Protein AF-A0A2E8D0F9-F1 (afdb_monomer_lite)

Radius of gyration: 16.08 Å; chains: 1; bounding box: 37×41×46 Å

pLDDT: mean 83.74, std 15.53, range [36.31, 97.69]

Sequence (153 aa):
MSLQTRCGPAWDEQRKVFKLWMITSTNVFGLAGTSYAESKDGVHWIKAVLRQRTINGSRENNFIAVVDGDEWPV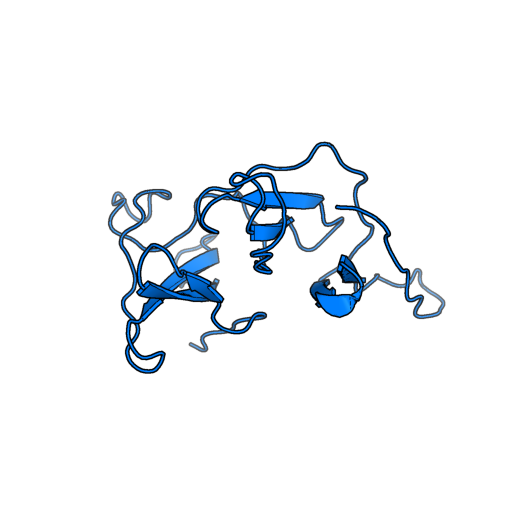YDPDDPDRDRRFKGFYGVINCRPLVSPDGINWKLLNAKVLPSSDESNLSYDRKHKTFIATLKRSAPSAARMESGRARTL

Structure (mmCIF, N/CA/C/O backbone):
data_AF-A0A2E8D0F9-F1
#
_entry.id   AF-A0A2E8D0F9-F1
#
loop_
_atom_site.group_PDB
_atom_site.id
_atom_site.type_symbol
_atom_site.label_atom_id
_atom_site.label_alt_id
_atom_site.label_comp_id
_atom_site.label_asym_id
_atom_site.label_entity_id
_atom_site.label_seq_id
_atom_site.pdbx_PDB_ins_code
_atom_site.Cartn_x
_atom_site.Cartn_y
_atom_site.Cartn_z
_atom_site.occupancy
_atom_site.B_iso_or_equiv
_atom_site.auth_seq_id
_atom_site.auth_comp_id
_atom_site.auth_asym_id
_atom_site.auth_atom_id
_atom_site.pdbx_PDB_model_num
ATOM 1 N N . MET A 1 1 ? -12.365 18.732 -2.185 1.00 56.97 1 MET A N 1
ATOM 2 C CA . MET A 1 1 ? -11.238 17.800 -1.979 1.00 56.97 1 MET A CA 1
ATOM 3 C C . MET A 1 1 ? -11.670 16.447 -2.510 1.00 56.97 1 MET A C 1
ATOM 5 O O . MET A 1 1 ? -12.724 15.975 -2.105 1.00 56.97 1 MET A O 1
ATOM 9 N N . SER A 1 2 ? -10.936 15.881 -3.462 1.00 62.06 2 SER A N 1
ATOM 10 C CA . SER A 1 2 ? -11.185 14.538 -3.995 1.00 62.06 2 SER A CA 1
ATOM 11 C C . SER A 1 2 ? -10.322 13.520 -3.252 1.00 62.06 2 SER A C 1
ATOM 13 O O . SER A 1 2 ? -9.181 13.819 -2.906 1.00 62.06 2 SER A O 1
ATOM 15 N N . LEU A 1 3 ? -10.864 12.329 -3.007 1.00 72.62 3 LEU A N 1
ATOM 16 C CA . LEU A 1 3 ? -10.092 11.166 -2.573 1.00 72.62 3 LEU A CA 1
ATOM 17 C C . LEU A 1 3 ? -9.658 10.406 -3.824 1.00 72.62 3 LEU A C 1
ATOM 19 O O . LEU A 1 3 ? -10.497 10.099 -4.670 1.00 72.62 3 LEU A O 1
ATOM 23 N N . GLN A 1 4 ? -8.367 10.118 -3.945 1.00 83.88 4 GLN A N 1
ATOM 24 C CA . GLN A 1 4 ? -7.828 9.328 -5.048 1.00 83.88 4 GLN A CA 1
ATOM 25 C C . GLN A 1 4 ? -7.271 8.015 -4.497 1.00 83.88 4 GLN A C 1
ATOM 27 O O . GLN A 1 4 ? -6.651 7.981 -3.438 1.00 83.88 4 GLN A O 1
ATOM 32 N N . THR A 1 5 ? -7.491 6.923 -5.220 1.00 85.56 5 THR A N 1
ATOM 33 C CA . THR A 1 5 ? -6.876 5.619 -4.957 1.00 85.56 5 THR A CA 1
ATOM 34 C C . THR A 1 5 ? -6.338 5.054 -6.269 1.00 85.56 5 THR A C 1
ATOM 36 O O . THR A 1 5 ? -6.874 5.372 -7.332 1.00 85.56 5 THR A O 1
ATOM 39 N N . ARG A 1 6 ? -5.271 4.246 -6.217 1.00 79.75 6 ARG A N 1
ATOM 40 C CA . ARG A 1 6 ? -4.718 3.551 -7.399 1.00 79.75 6 ARG A CA 1
ATOM 41 C C . ARG A 1 6 ? -4.813 2.026 -7.314 1.00 79.75 6 ARG A C 1
ATOM 43 O O . ARG A 1 6 ? -4.285 1.333 -8.181 1.00 79.75 6 ARG A O 1
ATOM 50 N N . CYS A 1 7 ? -5.481 1.504 -6.289 1.00 81.75 7 CYS A N 1
ATOM 51 C CA . CYS A 1 7 ? -5.723 0.076 -6.112 1.00 81.75 7 CYS A CA 1
ATOM 52 C C . CYS A 1 7 ? -7.182 -0.167 -5.707 1.00 81.75 7 CYS A C 1
ATOM 54 O O . CYS A 1 7 ? -7.832 0.697 -5.121 1.00 81.75 7 CYS A O 1
ATOM 56 N N . GLY A 1 8 ? -7.710 -1.343 -6.046 1.00 87.94 8 GLY A N 1
ATOM 57 C CA . GLY A 1 8 ? -8.977 -1.795 -5.476 1.00 87.94 8 GLY A CA 1
ATOM 58 C C . GLY A 1 8 ? -8.796 -2.194 -4.006 1.00 87.94 8 GLY A C 1
ATOM 59 O O . GLY A 1 8 ? -7.670 -2.483 -3.590 1.00 87.94 8 GLY A O 1
ATOM 60 N N . PRO A 1 9 ? -9.882 -2.259 -3.218 1.00 91.75 9 PRO A N 1
ATOM 61 C CA . PRO A 1 9 ? -9.816 -2.822 -1.883 1.00 91.75 9 PRO A CA 1
ATOM 62 C C . PRO A 1 9 ? -9.212 -4.226 -1.851 1.00 91.75 9 PRO A C 1
ATOM 64 O O . PRO A 1 9 ? -9.568 -5.078 -2.666 1.00 91.75 9 PRO A O 1
ATOM 67 N N . ALA A 1 10 ? -8.361 -4.491 -0.863 1.00 91.50 10 ALA A N 1
ATOM 68 C CA . ALA A 1 10 ? -7.860 -5.833 -0.593 1.00 91.50 10 ALA A CA 1
ATOM 69 C C .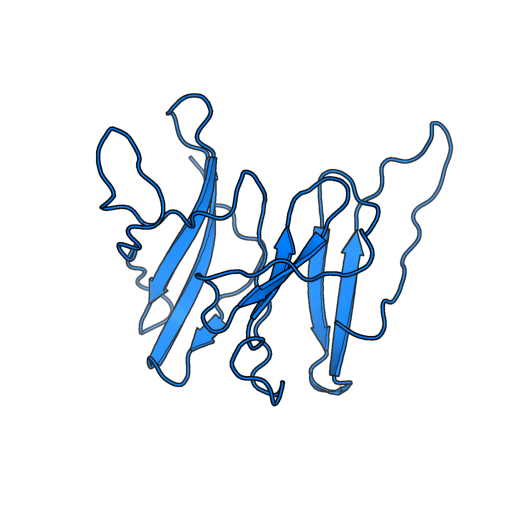 ALA A 1 10 ? -8.652 -6.464 0.553 1.00 91.50 10 ALA A C 1
ATOM 71 O O . ALA A 1 10 ? -8.844 -5.841 1.595 1.00 91.50 10 ALA A O 1
ATOM 72 N N . TRP A 1 11 ? -9.094 -7.706 0.379 1.00 91.56 11 TRP A N 1
ATOM 73 C CA . TRP A 1 11 ? -9.719 -8.466 1.456 1.00 91.56 11 TRP A CA 1
ATOM 74 C C . TRP A 1 11 ? -8.653 -9.116 2.347 1.00 91.56 11 TRP A C 1
ATOM 76 O O . TRP A 1 11 ? -7.797 -9.853 1.861 1.00 91.56 11 TRP A O 1
ATOM 86 N N . ASP A 1 12 ? -8.711 -8.845 3.651 1.00 88.69 12 ASP A N 1
ATOM 87 C CA . ASP A 1 12 ? -7.910 -9.518 4.672 1.00 88.69 12 ASP A CA 1
ATOM 88 C C . ASP A 1 12 ? -8.714 -10.675 5.273 1.00 88.69 12 ASP A C 1
ATOM 90 O O . ASP A 1 12 ? -9.617 -10.476 6.089 1.00 88.69 12 ASP A O 1
ATOM 94 N N . GLU A 1 13 ? -8.364 -11.897 4.875 1.00 85.06 13 GLU A N 1
ATOM 95 C CA . GLU A 1 13 ? -9.055 -13.118 5.295 1.00 85.06 13 GLU A CA 1
ATOM 96 C C . GLU A 1 13 ? -8.967 -13.366 6.810 1.00 85.06 13 GLU A C 1
ATOM 98 O O . GLU A 1 13 ? -9.904 -13.906 7.401 1.00 85.06 13 GLU A O 1
ATOM 103 N N . GLN A 1 14 ? -7.868 -12.957 7.456 1.00 83.81 14 GLN A N 1
ATOM 104 C CA . GLN A 1 14 ? -7.645 -13.177 8.886 1.00 83.81 14 GLN A CA 1
ATOM 105 C C . GLN A 1 14 ? -8.477 -12.207 9.727 1.00 83.81 14 GLN A C 1
ATOM 107 O O . GLN A 1 14 ? -9.050 -12.597 10.744 1.00 83.81 14 GLN A O 1
ATOM 112 N N . ARG A 1 15 ? -8.547 -10.941 9.307 1.00 88.06 15 ARG A N 1
ATOM 113 C CA . ARG A 1 15 ? -9.269 -9.885 10.032 1.00 88.06 15 ARG A CA 1
ATOM 114 C C . ARG A 1 15 ? -10.719 -9.717 9.580 1.00 88.06 15 ARG A C 1
ATOM 116 O O . ARG A 1 15 ? -11.472 -9.027 10.262 1.00 88.06 15 ARG A O 1
ATOM 123 N N . LYS A 1 16 ? -11.109 -10.352 8.469 1.00 92.94 16 LYS A N 1
ATOM 124 C CA . LYS A 1 16 ? -12.442 -10.264 7.852 1.00 92.94 16 LYS A CA 1
ATOM 125 C C . LYS A 1 16 ? -12.849 -8.815 7.565 1.00 92.94 16 LYS A C 1
ATOM 127 O O . LYS A 1 16 ? -13.955 -8.386 7.896 1.00 92.94 16 LYS A O 1
ATOM 132 N N . VAL A 1 17 ? -11.922 -8.059 6.979 1.00 95.25 17 VAL A N 1
ATOM 133 C CA . VAL A 1 17 ? -12.130 -6.664 6.573 1.00 95.25 17 VAL A CA 1
ATOM 134 C C . VAL A 1 17 ? -11.547 -6.410 5.191 1.00 95.25 17 VAL A C 1
ATOM 136 O O . VAL A 1 17 ? -10.493 -6.932 4.831 1.00 95.25 17 VAL A O 1
ATOM 139 N N . PHE A 1 18 ? -12.213 -5.554 4.432 1.00 95.75 18 PHE A N 1
ATOM 140 C CA . PHE A 1 18 ? -11.628 -4.872 3.295 1.00 95.75 18 PHE A CA 1
ATOM 141 C C . PHE A 1 18 ? -10.700 -3.763 3.774 1.00 95.75 18 PHE A C 1
ATOM 143 O O . PHE A 1 18 ? -11.003 -3.052 4.732 1.00 95.75 18 PHE A O 1
ATOM 150 N N . LYS A 1 19 ? -9.595 -3.597 3.060 1.00 94.69 19 LYS A N 1
ATOM 151 C CA . LYS A 1 19 ? -8.563 -2.592 3.280 1.00 94.69 19 LYS A CA 1
ATOM 152 C C . LYS A 1 19 ? -8.476 -1.682 2.069 1.00 94.69 19 LYS A C 1
ATOM 154 O O . LYS A 1 19 ? -8.482 -2.179 0.944 1.00 94.69 19 LYS A O 1
ATOM 159 N N . LEU A 1 20 ? -8.372 -0.377 2.291 1.00 93.94 20 LEU A N 1
ATOM 160 C CA . LEU A 1 20 ? -8.242 0.617 1.232 1.00 93.94 20 LEU A CA 1
ATOM 161 C C . LEU A 1 20 ? -7.151 1.631 1.567 1.00 93.94 20 LEU A C 1
ATOM 163 O O . LEU A 1 20 ? -7.076 2.136 2.687 1.00 93.94 20 LEU A O 1
ATOM 167 N N . TRP A 1 21 ? -6.356 1.963 0.554 1.00 92.38 21 TRP A N 1
ATOM 168 C CA . TRP A 1 21 ? -5.290 2.956 0.606 1.00 92.38 21 TRP A CA 1
ATOM 169 C C . TRP A 1 21 ? -5.642 4.127 -0.300 1.00 92.38 21 TRP A C 1
ATOM 171 O O . TRP A 1 21 ? -6.150 3.945 -1.412 1.00 92.38 21 TRP A O 1
ATOM 181 N N . MET A 1 22 ? -5.404 5.335 0.196 1.00 90.19 22 MET A N 1
ATOM 182 C CA . MET A 1 22 ? -5.806 6.580 -0.452 1.00 90.19 22 MET A CA 1
ATOM 183 C C . MET A 1 22 ? -4.628 7.546 -0.514 1.00 90.19 22 MET A C 1
ATOM 185 O O . MET A 1 22 ? -3.928 7.721 0.486 1.00 90.19 22 MET A O 1
ATOM 189 N N . ILE A 1 23 ? -4.480 8.219 -1.656 1.00 87.38 23 ILE A N 1
ATOM 190 C CA . ILE A 1 23 ? -3.669 9.431 -1.782 1.00 87.38 23 ILE A CA 1
ATOM 191 C C . ILE A 1 23 ? -4.384 10.517 -1.006 1.00 87.38 23 ILE A C 1
ATOM 193 O O . ILE A 1 23 ? -5.517 10.891 -1.331 1.00 87.38 23 ILE A O 1
ATOM 197 N N . THR A 1 24 ? -3.702 11.043 -0.002 1.00 85.50 24 THR A N 1
ATOM 198 C CA . THR A 1 24 ? -4.238 12.105 0.829 1.00 85.50 24 THR A CA 1
ATOM 199 C C . THR A 1 24 ? -3.337 13.317 0.746 1.00 85.50 24 THR A C 1
ATOM 201 O O . THR A 1 24 ? -2.263 13.364 1.343 1.00 85.50 24 THR A O 1
ATOM 204 N N . SER A 1 25 ? -3.828 14.336 0.051 1.00 82.75 25 SER A N 1
ATOM 205 C CA . SER A 1 25 ? -3.343 15.706 0.193 1.00 82.75 25 SER A CA 1
ATOM 206 C C . SER A 1 25 ? -4.063 16.365 1.364 1.00 82.75 25 SER A C 1
ATOM 208 O O . SER A 1 25 ? -5.266 16.166 1.547 1.00 82.75 25 SER A O 1
ATOM 210 N N . THR A 1 26 ? -3.354 17.164 2.156 1.00 81.62 26 THR A N 1
ATOM 211 C CA . THR A 1 26 ? -3.961 17.928 3.254 1.00 81.62 26 THR A CA 1
ATOM 212 C C . THR A 1 26 ? -3.797 19.428 3.032 1.00 81.62 26 THR A C 1
ATOM 214 O O . THR A 1 26 ? -3.046 19.868 2.165 1.00 81.62 26 THR A O 1
ATOM 217 N N . ASN A 1 27 ? -4.512 20.226 3.821 1.00 83.94 27 ASN A N 1
ATOM 218 C CA . ASN A 1 27 ? -4.310 21.672 3.907 1.00 83.94 27 ASN A CA 1
ATOM 219 C C . ASN A 1 27 ? -3.155 22.061 4.851 1.00 83.94 27 ASN A C 1
ATOM 221 O O . ASN A 1 27 ? -2.878 23.248 5.011 1.00 83.94 27 ASN A O 1
ATOM 225 N N . VAL A 1 28 ? -2.499 21.090 5.491 1.00 82.25 28 VAL A N 1
ATOM 226 C CA . VAL A 1 28 ? -1.309 21.324 6.309 1.00 82.25 28 VAL A CA 1
ATOM 227 C C . VAL A 1 28 ? -0.102 21.348 5.376 1.00 82.25 28 VAL A C 1
ATOM 229 O O . VAL A 1 28 ? 0.129 20.415 4.605 1.00 82.25 28 VAL A O 1
ATOM 232 N N . PHE A 1 29 ? 0.664 22.437 5.424 1.00 80.62 29 PHE A N 1
ATOM 233 C CA . PHE A 1 29 ? 1.818 22.624 4.551 1.00 80.62 29 PHE A CA 1
ATOM 234 C C . PHE A 1 29 ? 2.827 21.476 4.709 1.00 80.62 29 PHE A C 1
ATOM 236 O O . PHE A 1 29 ? 3.194 21.113 5.826 1.00 80.62 29 PHE A O 1
ATOM 243 N N . GLY A 1 30 ? 3.256 20.896 3.585 1.00 78.88 30 GLY A N 1
ATOM 244 C CA . GLY A 1 30 ? 4.198 19.773 3.562 1.00 78.88 30 GLY A CA 1
ATOM 245 C C . GLY A 1 30 ? 3.617 18.425 4.009 1.00 78.88 30 GLY A C 1
ATOM 246 O O . GLY A 1 30 ? 4.361 17.454 4.102 1.00 78.88 30 GLY A O 1
ATOM 247 N N . LEU A 1 31 ? 2.310 18.333 4.281 1.00 81.81 31 LEU A N 1
ATOM 248 C CA . LEU A 1 31 ? 1.666 17.085 4.682 1.00 81.81 31 LEU A CA 1
ATOM 249 C C . LEU A 1 31 ? 0.825 16.509 3.538 1.00 81.81 31 LEU A C 1
ATOM 251 O O . LEU A 1 31 ? -0.312 16.917 3.286 1.00 81.81 31 LEU A O 1
ATOM 255 N N . ALA A 1 32 ? 1.390 15.497 2.894 1.00 84.19 32 ALA A N 1
ATOM 256 C CA . ALA A 1 32 ? 0.701 14.572 2.008 1.00 84.19 32 ALA A CA 1
ATOM 257 C C . ALA A 1 32 ? 1.167 13.136 2.301 1.00 84.19 32 ALA A C 1
ATOM 259 O O . ALA A 1 32 ? 2.085 12.922 3.103 1.00 84.19 32 ALA A O 1
ATOM 260 N N . GLY A 1 33 ? 0.518 12.155 1.681 1.00 84.94 33 GLY A N 1
ATOM 261 C CA . GLY A 1 33 ? 0.968 10.763 1.675 1.00 84.94 33 GLY A CA 1
ATOM 262 C C . GLY A 1 33 ? -0.183 9.768 1.639 1.00 84.94 33 GLY A C 1
ATOM 263 O O . GLY A 1 33 ? -1.322 10.120 1.321 1.00 84.94 33 GLY A O 1
ATOM 264 N N . THR A 1 34 ? 0.120 8.528 2.009 1.00 88.56 34 THR A N 1
ATOM 265 C CA . THR A 1 34 ? -0.852 7.437 2.036 1.00 88.56 34 THR A CA 1
ATOM 266 C C . THR A 1 34 ? -1.650 7.439 3.339 1.00 88.56 34 THR A C 1
ATOM 268 O O . T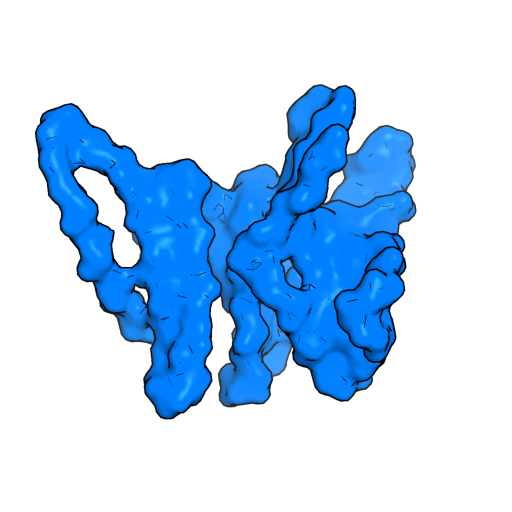HR A 1 34 ? -1.096 7.436 4.443 1.00 88.56 34 THR A O 1
ATOM 271 N N . SER A 1 35 ? -2.976 7.393 3.220 1.00 90.94 35 SER A N 1
ATOM 272 C CA . SER A 1 35 ? -3.870 7.109 4.345 1.00 90.94 35 SER A CA 1
ATOM 273 C C . SER A 1 35 ? -4.660 5.825 4.125 1.00 90.94 35 SER A C 1
ATOM 275 O O . SER A 1 35 ? -4.775 5.340 3.000 1.00 90.94 35 SER A O 1
ATOM 277 N N . TYR A 1 36 ? -5.206 5.278 5.205 1.00 93.81 36 TYR A N 1
ATOM 278 C CA . TYR A 1 36 ? -5.779 3.937 5.227 1.00 93.81 36 TYR A CA 1
ATOM 279 C C . TYR A 1 36 ? -7.203 3.911 5.794 1.00 93.81 36 TYR A C 1
ATOM 281 O O . TYR A 1 36 ? -7.536 4.665 6.714 1.00 93.81 36 TYR A O 1
ATOM 289 N N . ALA A 1 37 ? -8.051 3.038 5.259 1.00 95.62 37 ALA A N 1
ATOM 290 C CA . ALA A 1 37 ? -9.393 2.788 5.767 1.00 95.62 37 ALA A CA 1
ATOM 291 C C . ALA A 1 37 ? -9.752 1.301 5.703 1.00 95.62 37 ALA A C 1
ATOM 293 O O . ALA A 1 37 ? -9.238 0.555 4.870 1.00 95.62 37 ALA A O 1
ATOM 294 N N . GLU A 1 38 ? -10.672 0.893 6.572 1.00 97.12 38 GLU A N 1
ATOM 295 C CA . GLU A 1 38 ? -11.180 -0.475 6.651 1.00 97.12 38 GLU A CA 1
ATOM 296 C C . GLU A 1 38 ? -12.694 -0.510 6.490 1.00 97.12 38 GLU A C 1
ATOM 298 O O . GLU A 1 38 ? -13.389 0.428 6.878 1.00 97.12 38 GLU A O 1
ATOM 303 N N . SER A 1 39 ? -13.212 -1.608 5.957 1.00 97.69 39 SER A N 1
ATOM 304 C CA . SER A 1 39 ? -14.647 -1.844 5.830 1.00 97.69 39 SER A CA 1
ATOM 305 C C . SER A 1 39 ? -14.978 -3.313 6.065 1.00 97.69 39 SER A C 1
ATOM 307 O O . SER A 1 39 ? -14.196 -4.190 5.717 1.00 97.69 39 SER A O 1
ATOM 309 N N . LYS A 1 40 ? -16.145 -3.606 6.642 1.00 97.31 40 LYS A N 1
ATOM 310 C CA . LYS A 1 40 ? -16.643 -4.989 6.769 1.00 97.31 40 LYS A CA 1
ATOM 311 C C . LYS A 1 40 ? -17.467 -5.439 5.563 1.00 97.31 40 LYS A C 1
ATOM 313 O O . LYS A 1 40 ? -17.579 -6.635 5.326 1.00 97.31 40 LYS A O 1
ATOM 318 N N . ASP A 1 41 ? -18.042 -4.494 4.828 1.00 96.38 41 ASP A N 1
ATOM 319 C CA . ASP A 1 41 ? -19.009 -4.740 3.753 1.00 96.38 41 ASP A CA 1
ATOM 320 C C . ASP A 1 41 ? -18.566 -4.170 2.395 1.00 96.38 41 ASP A C 1
ATOM 322 O O . ASP A 1 41 ? -19.240 -4.375 1.391 1.00 96.38 41 ASP A O 1
ATOM 326 N N . GLY A 1 42 ? -17.432 -3.466 2.350 1.00 94.81 42 GLY A N 1
ATOM 327 C CA . GLY A 1 42 ? -16.905 -2.810 1.153 1.00 94.81 42 GLY A CA 1
ATOM 328 C C . GLY A 1 42 ? -17.608 -1.494 0.804 1.00 94.81 42 GLY A C 1
ATOM 329 O O . GLY A 1 42 ? -17.234 -0.851 -0.177 1.00 94.81 42 GLY A O 1
ATOM 330 N N . VAL A 1 43 ? -18.592 -1.069 1.602 1.00 95.00 43 VAL A N 1
ATOM 331 C CA . VAL A 1 43 ? -19.423 0.120 1.357 1.00 95.00 43 VAL A CA 1
ATOM 332 C C . VAL A 1 43 ? -19.195 1.173 2.440 1.00 95.00 43 VAL A C 1
ATOM 334 O O . VAL A 1 43 ? -18.985 2.345 2.127 1.00 95.00 43 VAL A O 1
ATOM 337 N N . HIS A 1 44 ? -19.174 0.768 3.709 1.00 96.56 44 HIS A N 1
ATOM 338 C CA . HIS A 1 44 ? -18.970 1.657 4.848 1.00 96.56 44 HIS A CA 1
ATOM 339 C C . HIS A 1 44 ? -17.522 1.590 5.326 1.00 96.56 44 HIS A C 1
ATOM 341 O O . HIS A 1 44 ? -17.057 0.547 5.788 1.00 96.56 44 HIS A O 1
ATOM 347 N N . TRP A 1 45 ? -16.816 2.716 5.231 1.00 96.50 45 TRP A N 1
ATOM 348 C CA . TRP A 1 45 ? -15.378 2.799 5.485 1.00 96.50 45 TRP A CA 1
ATOM 349 C C . TRP A 1 45 ? -15.066 3.575 6.763 1.00 96.50 45 TRP A C 1
ATOM 351 O O . TRP A 1 45 ? -15.554 4.686 6.969 1.00 96.50 45 TRP A O 1
ATOM 361 N N . ILE A 1 46 ? -14.201 3.008 7.602 1.00 97.19 46 ILE A N 1
ATOM 362 C CA . ILE A 1 46 ? -13.719 3.600 8.850 1.00 97.19 46 ILE A CA 1
ATOM 363 C C . ILE A 1 46 ? -12.237 3.934 8.687 1.00 97.19 46 ILE A C 1
ATOM 365 O O . ILE A 1 46 ? -11.430 3.087 8.304 1.00 97.19 46 ILE A O 1
ATOM 369 N N . LYS A 1 47 ? -11.861 5.172 9.013 1.00 95.62 47 LYS A N 1
ATOM 370 C CA . LYS A 1 47 ? -10.457 5.596 9.080 1.00 95.62 47 LYS A CA 1
ATOM 371 C C . LYS A 1 47 ? -9.825 5.011 10.341 1.00 95.62 47 LYS A C 1
ATOM 373 O O . LYS A 1 47 ? -10.036 5.533 11.433 1.00 95.62 47 LYS A O 1
ATOM 378 N N . ALA A 1 48 ? -9.088 3.915 10.196 1.00 94.88 48 ALA A N 1
ATOM 379 C CA . ALA A 1 48 ? -8.456 3.252 11.330 1.00 94.88 48 ALA A CA 1
ATOM 380 C C . ALA A 1 48 ? -7.370 4.146 11.947 1.00 94.88 48 ALA A C 1
ATOM 382 O O . ALA A 1 48 ? -6.559 4.728 11.230 1.00 94.88 48 ALA A O 1
ATOM 383 N N . VAL A 1 49 ? -7.329 4.239 13.275 1.00 96.38 49 VAL A N 1
ATOM 384 C CA . VAL A 1 49 ? -6.258 4.961 13.965 1.00 96.38 49 VAL A CA 1
ATOM 385 C C . VAL A 1 49 ? -4.995 4.100 13.977 1.00 96.38 49 VAL A C 1
ATOM 387 O O . VAL A 1 49 ? -4.929 3.098 14.687 1.00 96.38 49 VAL A O 1
ATOM 390 N N . LEU A 1 50 ? -3.991 4.502 13.197 1.00 95.31 50 LEU A N 1
ATOM 391 C CA . LEU A 1 50 ? -2.763 3.731 12.985 1.00 95.31 50 LEU A CA 1
ATOM 392 C C . LEU A 1 50 ? -1.638 4.090 13.959 1.00 95.31 50 LEU A C 1
ATOM 394 O O . LEU A 1 50 ? -0.764 3.269 14.219 1.00 95.31 50 LEU A O 1
ATOM 398 N N . ARG A 1 51 ? -1.633 5.319 14.487 1.00 95.56 51 ARG A N 1
ATOM 399 C CA . ARG A 1 51 ? -0.582 5.844 15.383 1.00 95.56 51 ARG A CA 1
ATOM 400 C C . ARG A 1 51 ? 0.840 5.825 14.820 1.00 95.56 51 ARG A C 1
ATOM 402 O O . ARG A 1 51 ? 1.803 5.864 15.586 1.00 95.56 51 ARG A O 1
ATOM 409 N N . GLN A 1 52 ? 0.978 5.819 13.497 1.00 92.50 52 GLN A N 1
ATOM 410 C CA . GLN A 1 52 ? 2.278 5.752 12.837 1.00 92.50 52 GLN A CA 1
ATOM 411 C C . GLN A 1 52 ? 2.904 7.141 12.616 1.00 92.50 52 GLN A C 1
ATOM 413 O O . GLN A 1 52 ? 4.108 7.304 12.804 1.00 92.50 52 GLN A O 1
ATOM 418 N N . ARG A 1 53 ? 2.107 8.164 12.269 1.00 88.75 53 ARG A N 1
ATOM 419 C CA . ARG A 1 53 ? 2.582 9.536 12.000 1.00 88.75 53 ARG A CA 1
ATOM 420 C C . ARG A 1 53 ? 2.040 10.522 13.036 1.00 88.75 53 ARG A C 1
ATOM 422 O O . ARG A 1 53 ? 0.861 10.469 13.376 1.00 88.75 53 ARG A O 1
ATOM 429 N N . THR A 1 54 ? 2.871 11.446 13.520 1.00 90.69 54 THR A N 1
ATOM 430 C CA . THR A 1 54 ? 2.407 12.578 14.344 1.00 90.69 54 THR A CA 1
ATOM 431 C C . THR A 1 54 ? 1.973 13.724 13.430 1.00 90.69 54 THR A C 1
ATOM 433 O O . THR A 1 54 ? 2.772 14.207 12.632 1.00 90.69 54 THR A O 1
ATOM 436 N N . ILE A 1 55 ? 0.724 14.172 13.558 1.00 87.81 55 ILE A N 1
ATOM 437 C CA . ILE A 1 55 ? 0.144 15.298 12.814 1.00 87.81 55 ILE A CA 1
ATOM 438 C C . ILE A 1 55 ? -0.480 16.249 13.833 1.00 87.81 55 ILE A C 1
ATOM 440 O O . ILE A 1 55 ? -1.286 15.823 14.658 1.00 87.81 55 ILE A O 1
ATOM 444 N N . ASN A 1 56 ? -0.091 17.528 13.800 1.00 90.12 56 ASN A N 1
ATOM 445 C CA . ASN A 1 56 ? -0.571 18.560 14.731 1.00 90.12 56 ASN A CA 1
ATOM 446 C C . ASN A 1 56 ? -0.509 18.121 16.211 1.00 90.12 56 ASN A C 1
ATOM 448 O O . ASN A 1 56 ? -1.449 18.324 16.972 1.00 90.12 56 ASN A O 1
ATOM 452 N N . GLY A 1 57 ? 0.584 17.459 16.608 1.00 92.12 57 GLY A N 1
ATOM 453 C CA . GLY A 1 57 ? 0.799 16.988 17.983 1.00 92.12 57 GLY A CA 1
ATOM 454 C C . GLY A 1 57 ? 0.065 15.697 18.372 1.00 92.12 57 GLY A C 1
ATOM 455 O O . GLY A 1 57 ? 0.273 15.211 19.478 1.00 92.12 57 GLY A O 1
ATOM 456 N N . SER A 1 58 ? -0.736 15.098 17.484 1.00 94.25 58 SER A N 1
ATOM 457 C CA . SER A 1 58 ? -1.478 13.859 17.755 1.00 94.25 58 SER A CA 1
ATOM 458 C C . SER A 1 58 ? -1.072 12.711 16.828 1.00 94.25 58 SER A C 1
ATOM 460 O O . SER A 1 58 ? -0.731 12.909 15.662 1.00 94.25 58 SER A O 1
ATOM 462 N N . ARG A 1 59 ? -1.150 11.481 17.345 1.00 95.06 59 ARG A N 1
ATOM 463 C CA . ARG A 1 59 ? -1.014 10.231 16.578 1.00 95.06 59 ARG A CA 1
ATOM 464 C C . ARG A 1 59 ? -2.361 9.575 16.261 1.00 95.06 59 ARG A C 1
ATOM 466 O O . ARG A 1 59 ? -2.397 8.532 15.616 1.00 95.06 59 ARG A O 1
ATOM 473 N N . GLU A 1 60 ? -3.471 10.180 16.673 1.00 96.62 60 GLU A N 1
ATOM 474 C CA . GLU A 1 60 ? -4.821 9.659 16.439 1.00 96.62 60 GLU A CA 1
ATOM 475 C C . GLU A 1 60 ? -5.281 9.958 15.000 1.00 96.62 60 GLU A C 1
ATOM 477 O O . GLU A 1 60 ? -6.172 10.766 14.754 1.00 96.62 60 GLU A O 1
ATOM 482 N N . ASN A 1 61 ? -4.607 9.348 14.025 1.00 94.19 61 ASN A N 1
ATOM 483 C CA . ASN A 1 61 ? -4.884 9.501 12.601 1.00 94.19 61 ASN A CA 1
ATOM 484 C C . ASN A 1 61 ? -4.619 8.198 11.831 1.00 94.19 61 ASN A C 1
ATOM 486 O O . ASN A 1 61 ? -4.076 7.231 12.372 1.00 94.19 61 ASN A O 1
ATOM 490 N N . ASN A 1 62 ? -5.012 8.192 10.559 1.00 94.69 62 ASN A N 1
ATOM 491 C CA . ASN A 1 62 ? -4.949 7.041 9.666 1.00 94.69 62 ASN A CA 1
ATOM 492 C C . ASN A 1 62 ? -3.838 7.136 8.603 1.00 94.69 62 ASN A C 1
ATOM 494 O O . ASN A 1 62 ? -3.942 6.483 7.564 1.00 94.69 62 ASN A O 1
ATOM 498 N N . PHE A 1 63 ? -2.812 7.968 8.819 1.00 92.31 63 PHE A N 1
ATOM 499 C CA . PHE A 1 63 ? -1.667 8.060 7.911 1.00 92.31 63 PHE A CA 1
ATOM 500 C C . PHE A 1 63 ? -0.667 6.941 8.170 1.00 92.31 63 PHE A C 1
ATOM 502 O O . PHE A 1 63 ? -0.355 6.623 9.321 1.00 92.31 63 PHE A O 1
ATOM 509 N N . ILE A 1 64 ? -0.133 6.398 7.081 1.00 90.62 64 ILE A N 1
ATOM 510 C CA . ILE A 1 64 ? 0.961 5.434 7.111 1.00 90.62 64 ILE A CA 1
ATOM 511 C C . ILE A 1 64 ? 2.291 6.203 7.224 1.00 90.62 64 ILE A C 1
ATOM 513 O O . ILE A 1 64 ? 2.443 7.268 6.626 1.00 90.62 64 ILE A O 1
ATOM 517 N N . ALA A 1 65 ? 3.247 5.711 8.024 1.00 81.88 65 ALA A N 1
ATOM 518 C CA . ALA A 1 65 ? 4.521 6.407 8.294 1.00 81.88 65 ALA A CA 1
ATOM 519 C C . ALA A 1 65 ? 5.675 6.066 7.342 1.00 81.88 65 ALA A C 1
ATOM 521 O O . ALA A 1 65 ? 6.843 6.275 7.676 1.00 81.88 65 ALA A O 1
ATOM 522 N N . VAL A 1 66 ? 5.379 5.555 6.155 1.00 69.00 66 VAL A N 1
ATOM 523 C CA . VAL A 1 66 ? 6.402 5.412 5.124 1.00 69.00 66 VAL A CA 1
ATOM 524 C C . VAL A 1 66 ? 6.665 6.809 4.540 1.00 69.00 66 VAL A C 1
ATOM 526 O O . VAL A 1 66 ? 5.742 7.551 4.221 1.00 69.00 66 VAL A O 1
ATOM 529 N N . VAL A 1 67 ? 7.937 7.220 4.558 1.00 53.84 67 VAL A N 1
ATOM 530 C CA . VAL A 1 67 ? 8.437 8.562 4.190 1.00 53.84 67 VAL A CA 1
ATOM 531 C C . VAL A 1 67 ? 7.898 9.001 2.822 1.00 53.84 67 VAL A C 1
ATOM 533 O O . VAL A 1 67 ? 7.861 8.175 1.927 1.00 53.84 67 VAL A O 1
ATOM 536 N N . ASP A 1 68 ? 7.560 10.280 2.642 1.00 50.59 68 ASP A N 1
ATOM 537 C CA . ASP A 1 68 ? 7.067 10.920 1.403 1.00 50.59 68 ASP A CA 1
ATOM 538 C C . ASP A 1 68 ? 7.157 10.066 0.122 1.00 50.59 68 ASP A C 1
ATOM 540 O O . ASP A 1 68 ? 8.211 9.920 -0.506 1.00 50.59 68 ASP A O 1
ATOM 544 N N . GLY A 1 69 ? 6.024 9.481 -0.255 1.00 52.00 69 GLY A N 1
ATOM 545 C CA . GLY A 1 69 ? 5.908 8.594 -1.396 1.00 52.00 69 GLY A CA 1
ATOM 546 C C . GLY A 1 69 ? 4.497 8.035 -1.516 1.00 52.00 69 GLY A C 1
ATOM 547 O O . GLY A 1 69 ? 3.752 7.952 -0.545 1.00 52.00 69 GLY A O 1
ATOM 548 N N . ASP A 1 70 ? 4.139 7.691 -2.742 1.00 55.91 70 ASP A N 1
ATOM 549 C CA . ASP A 1 70 ? 2.883 7.046 -3.090 1.00 55.91 70 ASP A CA 1
ATOM 550 C C . ASP A 1 70 ? 3.065 5.522 -2.989 1.00 55.91 70 ASP A C 1
ATOM 552 O O . ASP A 1 70 ? 3.908 4.973 -3.703 1.00 55.91 70 ASP A O 1
ATOM 556 N N . GLU A 1 71 ? 2.296 4.833 -2.135 1.00 65.88 71 GLU A N 1
ATOM 557 C CA . GLU A 1 71 ? 2.288 3.362 -2.086 1.00 65.88 71 GLU A CA 1
ATOM 558 C C . GLU A 1 71 ? 0.988 2.763 -2.616 1.00 65.88 71 GLU A C 1
ATOM 560 O O . GLU A 1 71 ? -0.103 3.043 -2.117 1.00 65.88 71 GLU A O 1
ATOM 565 N N . TRP A 1 72 ? 1.125 1.824 -3.554 1.00 73.75 72 TRP A N 1
ATOM 566 C CA . TRP A 1 72 ? 0.012 1.042 -4.097 1.00 73.75 72 TRP A CA 1
ATOM 567 C C . TRP A 1 72 ? 0.193 -0.433 -3.744 1.00 73.75 72 TRP A C 1
ATOM 569 O O . TRP A 1 72 ? 0.922 -1.140 -4.448 1.00 73.75 72 TRP A O 1
ATOM 579 N N . PRO A 1 73 ? -0.418 -0.909 -2.647 1.00 85.69 73 PRO A N 1
ATOM 580 C CA . PRO A 1 73 ? -0.354 -2.312 -2.282 1.00 85.69 73 PRO A CA 1
ATOM 581 C C . PRO A 1 73 ? -1.065 -3.184 -3.305 1.00 85.69 73 PRO A C 1
ATOM 583 O O . PRO A 1 73 ? -2.208 -2.943 -3.690 1.00 85.69 73 PRO A O 1
ATOM 586 N N . VAL A 1 74 ? -0.409 -4.282 -3.642 1.00 89.44 74 VAL A N 1
ATOM 587 C CA . VAL A 1 74 ? -1.007 -5.444 -4.278 1.00 89.44 74 VAL A CA 1
ATOM 588 C C . VAL A 1 74 ? -0.930 -6.599 -3.296 1.00 89.44 74 VAL A C 1
ATOM 590 O O . VAL A 1 74 ? 0.133 -6.880 -2.737 1.00 89.44 74 VAL A O 1
ATOM 593 N N . TYR A 1 75 ? -2.070 -7.248 -3.074 1.00 90.19 75 TYR A N 1
ATOM 594 C CA . TYR A 1 75 ? -2.177 -8.392 -2.181 1.00 90.19 75 TYR A CA 1
ATOM 595 C C . TYR A 1 75 ? -1.855 -9.698 -2.916 1.00 90.19 75 TYR A C 1
ATOM 597 O O . TYR A 1 75 ? -2.406 -9.985 -3.979 1.00 90.19 75 TYR A O 1
ATOM 605 N N . ASP A 1 76 ? -0.973 -10.492 -2.321 1.00 91.12 76 ASP A N 1
ATOM 606 C CA . ASP A 1 76 ? -0.530 -11.799 -2.785 1.00 91.12 76 ASP A CA 1
ATOM 607 C C . ASP A 1 76 ? -0.774 -12.849 -1.686 1.00 91.12 76 ASP A C 1
ATOM 609 O O . ASP A 1 76 ? 0.100 -13.118 -0.850 1.00 91.12 76 ASP A O 1
ATOM 613 N N . PRO A 1 77 ? -1.974 -13.455 -1.661 1.00 86.81 77 PRO A N 1
ATOM 614 C CA . PRO A 1 77 ? -2.342 -14.460 -0.669 1.00 86.81 77 PRO A CA 1
ATOM 615 C C . PRO A 1 77 ? -1.598 -15.789 -0.838 1.00 86.81 77 PRO A C 1
ATOM 617 O O . PRO A 1 77 ? -1.781 -16.677 -0.006 1.00 86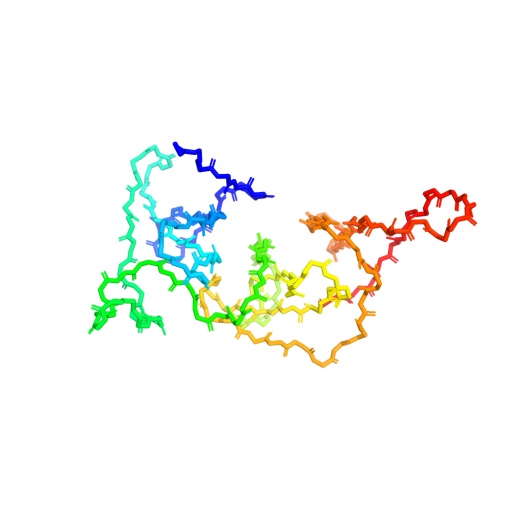.81 77 PRO A O 1
ATOM 620 N N . ASP A 1 78 ? -0.731 -15.941 -1.847 1.00 89.19 78 ASP A N 1
ATOM 621 C CA . ASP A 1 78 ? -0.029 -17.200 -2.126 1.00 89.19 78 ASP A CA 1
ATOM 622 C C . ASP A 1 78 ? 1.484 -17.166 -1.822 1.00 89.19 78 ASP A C 1
ATOM 624 O O . ASP A 1 78 ? 2.092 -18.235 -1.769 1.00 89.19 78 ASP A O 1
ATOM 628 N N . ASP A 1 79 ? 2.099 -15.997 -1.587 1.00 92.25 79 ASP A N 1
ATOM 629 C CA . ASP A 1 79 ? 3.527 -15.891 -1.206 1.00 92.25 79 ASP A CA 1
ATOM 630 C C . ASP A 1 79 ? 3.833 -16.652 0.095 1.00 92.25 79 ASP A C 1
ATOM 632 O O . ASP A 1 79 ? 3.428 -16.184 1.141 1.00 92.25 79 ASP A O 1
ATOM 636 N N . PRO A 1 80 ? 4.570 -17.771 0.127 1.00 92.38 80 PRO A N 1
ATOM 637 C CA . PRO A 1 80 ? 4.748 -18.558 1.354 1.00 92.38 80 PRO A CA 1
ATOM 638 C C . PRO A 1 80 ? 5.242 -17.741 2.563 1.00 92.38 80 PRO A C 1
ATOM 640 O O . PRO A 1 80 ? 4.884 -18.069 3.697 1.00 92.38 80 PRO A O 1
ATOM 643 N N . ASP A 1 81 ? 5.983 -16.655 2.331 1.00 94.44 81 ASP A N 1
ATOM 644 C CA . ASP A 1 81 ? 6.390 -15.720 3.368 1.00 94.44 81 ASP A CA 1
ATOM 645 C C . ASP A 1 81 ? 5.232 -14.785 3.773 1.00 94.44 81 ASP A C 1
ATOM 647 O O . ASP A 1 81 ? 4.731 -13.949 3.011 1.00 94.44 81 ASP A O 1
ATOM 651 N N . ARG A 1 82 ? 4.791 -14.915 5.028 1.00 91.06 82 ARG A N 1
ATOM 652 C CA . ARG A 1 82 ? 3.717 -14.092 5.602 1.00 91.06 82 ARG A CA 1
ATOM 653 C C . ARG A 1 82 ? 4.111 -12.625 5.766 1.00 91.06 82 ARG A C 1
ATOM 655 O O . ARG A 1 82 ? 3.214 -11.789 5.805 1.00 91.06 82 ARG A O 1
ATOM 662 N N . ASP A 1 83 ? 5.401 -12.305 5.767 1.00 92.19 83 ASP A N 1
ATOM 663 C CA . ASP A 1 83 ? 5.889 -10.929 5.875 1.00 92.19 83 ASP A CA 1
ATOM 664 C C . ASP A 1 83 ? 5.867 -10.184 4.530 1.00 92.19 83 ASP A C 1
ATOM 666 O O . ASP A 1 83 ? 6.184 -8.994 4.456 1.00 92.19 83 ASP A O 1
ATOM 670 N N . ARG A 1 84 ? 5.463 -10.873 3.451 1.00 92.31 84 ARG A N 1
ATOM 671 C CA . ARG A 1 84 ? 5.501 -10.374 2.068 1.00 92.31 84 ARG A CA 1
ATOM 672 C C . ARG A 1 84 ? 4.165 -10.448 1.330 1.00 92.31 84 ARG A C 1
ATOM 674 O O . ARG A 1 84 ? 4.115 -10.382 0.097 1.00 92.31 84 ARG A O 1
ATOM 681 N N . ARG A 1 85 ? 3.063 -10.581 2.067 1.00 91.31 85 ARG A N 1
ATOM 682 C CA . ARG A 1 85 ? 1.712 -10.737 1.499 1.00 91.31 85 ARG A CA 1
ATOM 683 C C . ARG A 1 85 ? 1.191 -9.487 0.812 1.00 91.31 85 ARG A C 1
ATOM 685 O O . ARG A 1 85 ? 0.322 -9.592 -0.043 1.00 91.31 85 ARG A O 1
ATOM 692 N N . PHE A 1 86 ? 1.731 -8.324 1.136 1.00 92.19 86 PHE A N 1
ATOM 693 C CA . PHE A 1 86 ? 1.519 -7.091 0.396 1.00 92.19 86 PHE A CA 1
ATOM 694 C C . PHE A 1 86 ? 2.829 -6.670 -0.253 1.00 92.19 86 PHE A C 1
ATOM 696 O O . PHE A 1 86 ? 3.894 -6.757 0.358 1.00 92.19 86 PHE A O 1
ATOM 703 N N . LYS A 1 87 ? 2.746 -6.215 -1.499 1.00 92.56 87 LYS A N 1
ATOM 704 C CA . LYS A 1 87 ? 3.877 -5.735 -2.299 1.00 92.56 87 LYS A CA 1
ATOM 705 C C . LYS A 1 87 ? 3.507 -4.410 -2.938 1.00 92.56 87 LYS A C 1
ATOM 707 O O . LYS A 1 87 ? 2.343 -4.185 -3.249 1.00 92.56 87 LYS A O 1
ATOM 712 N N . GLY A 1 88 ? 4.483 -3.550 -3.164 1.00 90.88 88 GLY A N 1
ATOM 713 C CA . GLY A 1 88 ? 4.242 -2.261 -3.796 1.00 90.88 88 GLY A CA 1
ATOM 714 C C . GLY A 1 88 ? 5.535 -1.540 -4.131 1.00 90.88 88 GLY A C 1
ATOM 715 O O . GLY A 1 88 ? 6.625 -2.120 -4.084 1.00 90.88 88 GLY A O 1
ATOM 716 N N . PHE A 1 89 ? 5.398 -0.257 -4.443 1.00 88.88 89 PHE A N 1
ATOM 717 C CA . PHE A 1 89 ? 6.520 0.638 -4.672 1.00 88.88 89 PHE A CA 1
ATOM 718 C C . PHE A 1 89 ? 6.536 1.772 -3.664 1.00 88.88 89 PHE A C 1
ATOM 720 O O . PHE A 1 89 ? 5.501 2.211 -3.181 1.00 88.88 89 PHE A O 1
ATOM 727 N N . TYR A 1 90 ? 7.749 2.221 -3.386 1.00 86.38 90 TYR A N 1
ATOM 728 C CA . TYR A 1 90 ? 8.066 3.441 -2.683 1.00 86.38 90 TYR A CA 1
ATOM 729 C C . TYR A 1 90 ? 8.510 4.507 -3.680 1.00 86.38 90 TYR A C 1
ATOM 731 O O . TYR A 1 90 ? 9.463 4.274 -4.437 1.00 86.38 90 TYR A O 1
ATOM 739 N N . GLY A 1 91 ? 7.909 5.691 -3.573 1.00 82.06 91 GLY A N 1
ATOM 740 C CA . GLY A 1 91 ? 8.295 6.890 -4.314 1.00 82.06 91 GLY A CA 1
ATOM 741 C C . GLY A 1 91 ? 7.835 6.882 -5.773 1.00 82.06 91 GLY A C 1
ATOM 742 O O . GLY A 1 91 ? 7.665 5.836 -6.385 1.00 82.06 91 GLY A O 1
ATOM 743 N N . VAL A 1 92 ? 7.646 8.074 -6.341 1.00 80.94 92 VAL A N 1
ATOM 744 C CA . VAL A 1 92 ? 7.176 8.258 -7.730 1.00 80.94 92 VAL A CA 1
ATOM 745 C C . VAL A 1 92 ? 8.320 8.317 -8.748 1.00 80.94 92 VAL A C 1
ATOM 747 O O . VAL A 1 92 ? 8.202 7.833 -9.877 1.00 80.94 92 VAL A O 1
ATOM 750 N N . ILE A 1 93 ? 9.465 8.870 -8.342 1.00 87.00 93 ILE A N 1
ATOM 751 C CA . ILE A 1 93 ? 10.697 8.904 -9.134 1.00 87.00 93 ILE A CA 1
ATOM 752 C C . ILE A 1 93 ? 11.600 7.783 -8.648 1.00 87.00 93 ILE A C 1
ATOM 754 O O . ILE A 1 93 ? 11.855 7.683 -7.450 1.00 87.00 93 ILE A O 1
ATOM 758 N N . ASN A 1 94 ? 12.124 6.987 -9.581 1.00 90.00 94 ASN A N 1
ATOM 759 C CA . ASN A 1 94 ? 13.016 5.875 -9.260 1.00 90.00 94 ASN A CA 1
ATOM 760 C C . ASN A 1 94 ? 12.409 4.943 -8.191 1.00 90.00 94 ASN A C 1
ATOM 762 O O . ASN A 1 94 ? 13.001 4.726 -7.130 1.00 90.00 94 ASN A O 1
ATOM 766 N N . CYS A 1 95 ? 11.208 4.427 -8.478 1.00 88.94 95 CYS A N 1
ATOM 767 C CA . CYS A 1 95 ? 10.443 3.545 -7.597 1.00 88.94 95 CYS A CA 1
ATOM 768 C C . CYS A 1 95 ? 11.319 2.436 -6.987 1.00 88.94 95 CYS A C 1
ATOM 770 O O . CYS A 1 95 ? 12.091 1.767 -7.686 1.00 88.94 95 CYS A O 1
ATOM 772 N N . ARG A 1 96 ? 11.152 2.190 -5.684 1.00 90.00 96 ARG A N 1
ATOM 773 C CA . ARG A 1 96 ? 11.830 1.101 -4.960 1.00 90.00 96 ARG A CA 1
ATOM 774 C C . ARG A 1 96 ? 10.820 0.065 -4.469 1.00 90.00 96 ARG A C 1
ATOM 776 O O . ARG A 1 96 ? 9.826 0.461 -3.871 1.00 90.00 96 ARG A O 1
ATOM 783 N N . PRO A 1 97 ? 11.039 -1.241 -4.682 1.00 91.25 97 PRO A N 1
ATOM 784 C CA . PRO A 1 97 ? 10.117 -2.259 -4.188 1.00 91.25 97 PRO A CA 1
ATOM 785 C C . PRO A 1 97 ? 10.027 -2.304 -2.656 1.00 91.25 97 PRO A C 1
ATOM 787 O O . PRO A 1 97 ? 11.039 -2.194 -1.960 1.00 91.25 97 PRO A O 1
ATOM 790 N N . LEU A 1 98 ? 8.817 -2.521 -2.142 1.00 91.50 98 LEU A N 1
ATOM 791 C CA . LEU A 1 98 ? 8.535 -2.751 -0.724 1.00 91.50 98 LEU A CA 1
ATOM 792 C C . LEU A 1 98 ? 7.592 -3.936 -0.518 1.00 91.50 98 LEU A C 1
ATOM 794 O O . LEU A 1 98 ? 6.838 -4.319 -1.415 1.00 91.50 98 LEU A O 1
ATOM 798 N N . VAL A 1 99 ? 7.656 -4.503 0.685 1.00 93.44 99 VAL A N 1
ATOM 799 C CA . VAL A 1 99 ? 6.808 -5.605 1.151 1.00 93.44 99 VAL A CA 1
ATOM 800 C C . VAL A 1 99 ? 6.209 -5.291 2.513 1.00 93.44 99 VAL A C 1
ATOM 802 O O . VAL A 1 99 ? 6.786 -4.524 3.284 1.00 93.44 99 VAL A O 1
ATOM 805 N N . SER A 1 100 ? 5.056 -5.875 2.811 1.00 92.62 100 SER A N 1
ATOM 806 C CA . SER A 1 100 ? 4.411 -5.764 4.114 1.00 92.62 100 SER A CA 1
ATOM 807 C C . SER A 1 100 ? 3.614 -7.028 4.453 1.00 92.62 100 SER A C 1
ATOM 809 O O . SER A 1 100 ? 3.002 -7.619 3.556 1.00 92.62 100 SER A O 1
ATOM 811 N N . PRO A 1 101 ? 3.556 -7.433 5.735 1.00 91.94 101 PRO A N 1
ATOM 812 C CA . PRO A 1 101 ? 2.640 -8.475 6.195 1.00 91.94 101 PRO A CA 1
ATOM 813 C C . PRO A 1 101 ? 1.167 -8.053 6.131 1.00 91.94 101 PRO A C 1
ATOM 815 O O . PRO A 1 101 ? 0.293 -8.883 5.890 1.00 91.94 101 PRO A O 1
ATOM 818 N N . ASP A 1 102 ? 0.871 -6.771 6.358 1.00 91.00 102 ASP A N 1
ATOM 819 C CA . ASP A 1 102 ? -0.485 -6.281 6.632 1.00 91.00 102 ASP A CA 1
ATOM 820 C C . ASP A 1 102 ? -0.916 -5.085 5.771 1.00 91.00 102 ASP A C 1
ATOM 822 O O . ASP A 1 102 ? -2.070 -4.652 5.861 1.00 91.00 102 ASP A O 1
ATOM 826 N N . GLY A 1 103 ? -0.014 -4.583 4.928 1.00 91.06 103 GLY A N 1
ATOM 827 C CA . GLY A 1 103 ? -0.216 -3.451 4.034 1.00 91.06 103 GLY A CA 1
ATOM 828 C C . GLY A 1 103 ? -0.154 -2.087 4.726 1.00 91.06 103 GLY A C 1
ATOM 829 O O . GLY A 1 103 ? -0.440 -1.078 4.088 1.00 91.06 103 GLY A O 1
ATOM 830 N N . ILE A 1 104 ? 0.214 -2.024 6.007 1.00 92.00 104 ILE A N 1
ATOM 831 C CA . ILE A 1 104 ? 0.410 -0.764 6.748 1.00 92.00 104 ILE A CA 1
ATOM 832 C C . ILE A 1 104 ? 1.783 -0.687 7.424 1.00 92.00 104 ILE A C 1
ATOM 834 O O . ILE A 1 104 ? 2.239 0.405 7.750 1.00 92.00 104 ILE A O 1
ATOM 838 N N . ASN A 1 105 ? 2.471 -1.814 7.606 1.00 91.12 105 ASN A N 1
ATOM 839 C CA . ASN A 1 105 ? 3.836 -1.888 8.116 1.00 91.12 105 ASN A CA 1
ATOM 840 C C . ASN A 1 105 ? 4.777 -2.330 6.995 1.00 91.12 105 ASN A C 1
ATOM 842 O O . ASN A 1 105 ? 4.897 -3.521 6.709 1.00 91.12 105 ASN A O 1
ATOM 846 N N . TRP A 1 106 ? 5.412 -1.374 6.324 1.00 91.25 106 TRP A N 1
ATOM 847 C CA . TRP A 1 106 ? 6.197 -1.636 5.119 1.00 91.25 106 TRP A CA 1
ATOM 848 C C . TRP A 1 106 ? 7.696 -1.735 5.381 1.00 91.25 106 TRP A C 1
ATOM 850 O O . TRP A 1 106 ? 8.266 -0.997 6.182 1.00 91.25 106 TRP A O 1
ATOM 860 N N . LYS A 1 107 ? 8.346 -2.614 4.621 1.00 91.19 107 LYS A N 1
ATOM 861 C CA . LYS A 1 107 ? 9.793 -2.798 4.578 1.00 91.19 107 LYS A CA 1
ATOM 862 C C . LYS A 1 107 ? 10.284 -2.620 3.145 1.00 91.19 107 LYS A C 1
ATOM 864 O O . LYS A 1 107 ? 9.839 -3.324 2.239 1.00 91.19 107 LYS A O 1
ATOM 869 N N . LEU A 1 108 ? 11.231 -1.704 2.947 1.00 90.75 108 LEU A N 1
ATOM 870 C CA . LEU A 1 108 ? 11.946 -1.574 1.677 1.00 90.75 108 LEU A CA 1
ATOM 871 C C . LEU A 1 108 ? 12.763 -2.839 1.405 1.00 90.75 108 LEU A C 1
ATOM 873 O O . LEU A 1 108 ? 13.472 -3.341 2.282 1.00 90.75 108 LEU A O 1
ATOM 877 N N . LEU A 1 109 ? 12.686 -3.335 0.175 1.00 90.44 109 LEU A N 1
ATOM 878 C CA . LEU A 1 109 ? 13.541 -4.419 -0.281 1.00 90.44 109 LEU A CA 1
ATOM 879 C C . LEU A 1 109 ? 14.891 -3.868 -0.740 1.00 90.44 109 LEU A C 1
ATOM 881 O O . LEU A 1 109 ? 14.973 -2.811 -1.367 1.00 90.44 109 LEU A O 1
ATOM 885 N N . ASN A 1 110 ? 15.952 -4.637 -0.497 1.00 91.25 110 ASN A N 1
ATOM 886 C CA . ASN A 1 110 ? 17.235 -4.426 -1.161 1.00 91.25 110 ASN A CA 1
ATOM 887 C C . ASN A 1 110 ? 17.157 -4.977 -2.593 1.00 91.25 110 ASN A C 1
ATOM 889 O O . ASN A 1 110 ? 17.659 -6.059 -2.892 1.00 91.25 110 ASN A O 1
ATOM 893 N N . ALA A 1 111 ? 16.433 -4.263 -3.449 1.00 88.56 111 ALA A N 1
ATOM 894 C CA . ALA A 1 111 ? 16.186 -4.621 -4.837 1.00 88.56 111 ALA A CA 1
ATOM 895 C C . ALA A 1 111 ? 16.655 -3.502 -5.772 1.00 88.56 111 ALA A C 1
ATOM 897 O O . ALA A 1 111 ? 16.885 -2.362 -5.358 1.00 88.56 111 ALA A O 1
ATOM 898 N N . LYS A 1 112 ? 16.780 -3.827 -7.062 1.00 91.12 112 LYS A N 1
ATOM 899 C CA . LYS A 1 112 ? 17.135 -2.843 -8.083 1.00 91.12 112 LYS A CA 1
ATOM 900 C C . LYS A 1 112 ? 16.106 -1.708 -8.099 1.00 91.12 112 LYS A C 1
ATOM 902 O O . LYS A 1 112 ? 14.904 -1.950 -8.187 1.00 91.12 112 LYS A O 1
ATOM 907 N N . VAL A 1 113 ? 16.604 -0.476 -8.078 1.00 91.44 113 VAL A N 1
ATOM 908 C CA . VAL A 1 113 ? 15.805 0.732 -8.300 1.00 91.44 113 VAL A CA 1
ATOM 909 C C . VAL A 1 113 ? 15.219 0.702 -9.711 1.00 91.44 113 VAL A C 1
ATOM 911 O O . VAL A 1 113 ? 15.940 0.453 -10.682 1.00 91.44 113 VAL A O 1
ATOM 914 N N . LEU A 1 114 ? 13.919 0.955 -9.829 1.00 90.12 114 LEU A N 1
ATOM 915 C CA . LEU A 1 114 ? 13.214 0.940 -11.103 1.00 90.12 114 LEU A CA 1
ATOM 916 C C . LEU A 1 114 ? 13.073 2.374 -11.631 1.00 90.12 114 LEU A C 1
ATOM 918 O O . LEU A 1 114 ? 12.395 3.175 -10.990 1.00 90.12 114 LEU A O 1
ATOM 922 N N . PRO A 1 115 ? 13.682 2.724 -12.781 1.00 91.88 115 PRO A N 1
ATOM 923 C CA . PRO A 1 115 ? 13.545 4.060 -13.349 1.00 91.88 115 PRO A CA 1
ATOM 924 C C . PRO A 1 115 ? 12.080 4.404 -13.625 1.00 91.88 115 PRO A C 1
ATOM 926 O O . PRO A 1 115 ? 11.405 3.715 -14.391 1.00 91.88 115 PRO A O 1
ATOM 929 N N . SER A 1 116 ? 11.606 5.485 -13.014 1.00 89.94 116 SER A N 1
ATOM 930 C CA . SER A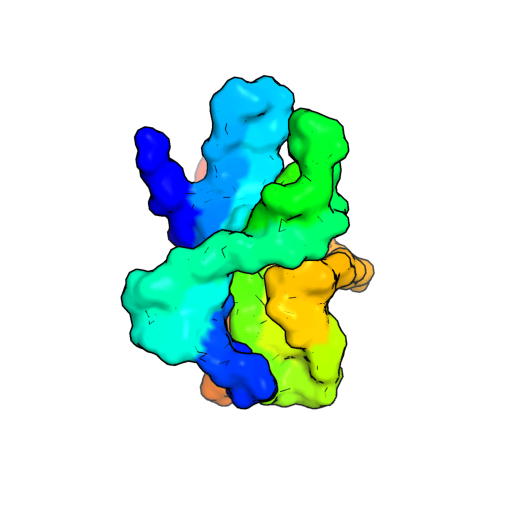 1 116 ? 10.229 5.968 -13.126 1.00 89.94 116 SER A CA 1
ATOM 931 C C . SER A 1 116 ? 10.165 7.481 -12.928 1.00 89.94 116 SER A C 1
ATOM 933 O O . SER A 1 116 ? 11.086 8.084 -12.372 1.00 89.94 116 SER A O 1
ATOM 935 N N . SER A 1 117 ? 9.065 8.081 -13.364 1.00 87.12 117 SER A N 1
ATOM 936 C CA . SER A 1 117 ? 8.721 9.487 -13.191 1.00 87.12 117 SER A CA 1
ATOM 937 C C . SER A 1 117 ? 7.209 9.627 -13.041 1.00 87.12 117 SER A C 1
ATOM 939 O O . SER A 1 117 ? 6.480 9.149 -13.913 1.00 87.12 117 SER A O 1
ATOM 941 N N . ASP A 1 118 ? 6.765 10.368 -12.029 1.00 84.00 118 ASP A N 1
ATOM 942 C CA . ASP A 1 118 ? 5.364 10.751 -11.800 1.00 84.00 118 ASP A CA 1
ATOM 943 C C . ASP A 1 118 ? 4.424 9.577 -11.458 1.00 84.00 118 ASP A C 1
ATOM 945 O O . ASP A 1 118 ? 3.996 9.452 -10.316 1.00 84.00 118 ASP A O 1
ATOM 949 N N . GLU A 1 119 ? 4.158 8.665 -12.397 1.00 83.44 119 GLU A N 1
ATOM 950 C CA . GLU A 1 119 ? 3.160 7.605 -12.225 1.00 83.44 119 GLU A CA 1
ATOM 951 C C . GLU A 1 119 ? 3.729 6.188 -12.355 1.00 83.44 119 GLU A C 1
ATOM 953 O O . GLU A 1 119 ? 4.521 5.872 -13.248 1.00 83.44 119 GLU A O 1
ATOM 958 N N . SER A 1 120 ? 3.270 5.302 -11.473 1.00 86.50 120 SER A N 1
ATOM 959 C CA . SER A 1 120 ? 3.562 3.872 -11.508 1.00 86.50 120 SER A CA 1
ATOM 960 C C . SER A 1 120 ? 2.345 3.062 -11.070 1.00 86.50 120 SER A C 1
ATOM 962 O O . SER A 1 120 ? 1.534 3.496 -10.252 1.00 86.50 120 SER A O 1
ATOM 964 N N . ASN A 1 121 ? 2.207 1.865 -11.633 1.00 86.81 121 ASN A N 1
ATOM 965 C CA . ASN A 1 121 ? 1.194 0.902 -11.229 1.00 86.81 121 ASN A CA 1
ATOM 966 C C . ASN A 1 121 ? 1.820 -0.487 -11.100 1.00 86.81 121 ASN A C 1
ATOM 968 O O . ASN A 1 121 ? 2.699 -0.860 -11.883 1.00 86.81 121 ASN A O 1
ATOM 972 N N . LEU A 1 122 ? 1.347 -1.246 -10.117 1.00 88.50 122 LEU A N 1
ATOM 973 C CA . LEU A 1 122 ? 1.699 -2.640 -9.916 1.00 88.50 122 LEU A CA 1
ATOM 974 C C . LEU A 1 122 ? 0.419 -3.469 -9.982 1.00 88.50 122 LEU A C 1
ATOM 976 O O . LEU A 1 122 ? -0.576 -3.148 -9.341 1.00 88.50 122 LEU A O 1
ATOM 980 N N . SER A 1 123 ? 0.458 -4.548 -10.750 1.00 88.94 123 SER A N 1
ATOM 981 C CA . SER A 1 123 ? -0.613 -5.537 -10.839 1.00 88.94 123 SER A CA 1
ATOM 982 C C . SER A 1 123 ? -0.036 -6.934 -10.634 1.00 88.94 123 SER A C 1
ATOM 984 O O . SER A 1 123 ? 1.137 -7.171 -10.928 1.00 88.94 123 SER A O 1
ATOM 986 N N . TYR A 1 124 ? -0.852 -7.866 -10.144 1.00 90.25 124 TYR A N 1
ATOM 987 C CA . TYR A 1 124 ? -0.440 -9.251 -9.929 1.00 90.25 124 TYR A CA 1
ATOM 988 C C . TYR A 1 124 ? -1.265 -10.209 -10.779 1.00 90.25 124 TYR A C 1
ATOM 990 O O . TYR A 1 124 ? -2.476 -10.341 -10.609 1.00 90.25 124 TYR A O 1
ATOM 998 N N . ASP A 1 125 ? -0.584 -10.904 -11.684 1.00 91.31 125 ASP A N 1
ATOM 999 C CA . ASP A 1 125 ? -1.125 -12.056 -12.385 1.00 91.31 125 ASP A CA 1
ATOM 1000 C C . ASP A 1 125 ? -0.935 -13.295 -11.508 1.00 91.31 125 ASP A C 1
ATOM 1002 O O . ASP A 1 125 ? 0.109 -13.954 -11.535 1.00 91.31 125 ASP A O 1
ATOM 1006 N N . ARG A 1 126 ? -1.966 -13.605 -10.716 1.00 90.31 126 ARG A N 1
ATOM 1007 C CA . ARG A 1 126 ? -1.971 -14.754 -9.803 1.00 90.31 126 ARG A CA 1
ATOM 1008 C C . ARG A 1 126 ? -1.832 -16.089 -10.541 1.00 90.31 126 ARG A C 1
ATOM 1010 O O . ARG A 1 126 ? -1.179 -16.994 -10.028 1.00 90.31 126 ARG A O 1
ATOM 1017 N N . LYS A 1 127 ? -2.391 -16.221 -11.753 1.00 92.31 127 LYS A N 1
ATOM 1018 C CA . LYS A 1 127 ? -2.335 -17.470 -12.538 1.00 92.31 127 LYS A CA 1
ATOM 1019 C C . LYS A 1 127 ? -0.896 -17.816 -12.909 1.00 92.31 127 LYS A C 1
ATOM 1021 O O . LYS A 1 127 ? -0.503 -18.977 -12.835 1.00 92.31 127 LYS A O 1
ATOM 1026 N N . HIS A 1 128 ? -0.116 -16.807 -13.285 1.00 92.75 128 HIS A N 1
ATOM 1027 C CA . HIS A 1 128 ? 1.284 -16.964 -13.674 1.00 92.75 128 HIS A CA 1
ATOM 1028 C C . HIS A 1 128 ? 2.278 -16.562 -12.573 1.00 92.75 128 HIS A C 1
ATOM 1030 O O . HIS A 1 128 ? 3.482 -16.530 -12.830 1.00 92.75 128 HIS A O 1
ATOM 1036 N N . LYS A 1 129 ? 1.793 -16.250 -11.363 1.00 90.44 129 LYS A N 1
ATOM 1037 C CA . LYS A 1 129 ? 2.580 -15.779 -10.210 1.00 90.44 129 LYS A CA 1
ATOM 1038 C C . LYS A 1 129 ? 3.580 -14.683 -10.590 1.00 90.44 129 LYS A C 1
ATOM 1040 O O . LYS A 1 129 ? 4.755 -14.734 -10.235 1.00 90.44 129 LYS A O 1
ATOM 1045 N N . THR A 1 130 ? 3.122 -13.718 -11.384 1.00 91.25 130 THR A N 1
ATOM 1046 C CA . THR A 1 130 ? 3.982 -12.686 -11.971 1.00 91.25 130 THR A CA 1
ATOM 1047 C C . THR A 1 130 ? 3.449 -11.298 -11.650 1.00 91.25 130 THR A C 1
ATOM 1049 O O . THR A 1 130 ? 2.283 -10.991 -11.889 1.00 91.25 130 THR A O 1
ATOM 1052 N N . PHE A 1 131 ? 4.328 -10.436 -11.144 1.00 90.06 131 PHE A N 1
ATOM 1053 C CA . PHE A 1 131 ? 4.043 -9.016 -10.983 1.00 90.06 131 PHE A CA 1
ATOM 1054 C C . PHE A 1 131 ? 4.299 -8.270 -12.288 1.00 90.06 131 PHE A C 1
ATOM 1056 O O . PHE A 1 131 ? 5.310 -8.475 -12.959 1.00 90.06 131 PHE A O 1
ATOM 1063 N N . ILE A 1 132 ? 3.377 -7.383 -12.638 1.00 91.62 132 ILE A N 1
ATOM 1064 C CA . ILE A 1 132 ? 3.453 -6.534 -13.819 1.00 91.62 132 ILE A CA 1
ATOM 1065 C C . ILE A 1 132 ? 3.540 -5.098 -13.323 1.00 91.62 132 ILE A C 1
ATOM 1067 O O . ILE A 1 132 ? 2.592 -4.574 -12.742 1.00 91.62 132 ILE A O 1
ATOM 1071 N N . ALA A 1 133 ? 4.697 -4.479 -13.542 1.00 90.31 133 ALA A N 1
ATOM 1072 C CA . ALA A 1 133 ? 4.938 -3.085 -13.211 1.00 90.31 133 ALA A CA 1
ATOM 1073 C C . ALA A 1 133 ? 4.838 -2.235 -14.480 1.00 90.31 133 ALA A C 1
ATOM 1075 O O . ALA A 1 133 ? 5.539 -2.494 -15.458 1.00 90.31 133 ALA A O 1
ATOM 1076 N N . THR A 1 134 ? 3.997 -1.206 -14.449 1.00 90.00 134 THR A N 1
ATOM 1077 C CA . THR A 1 134 ? 3.949 -0.175 -15.492 1.00 90.00 134 THR A CA 1
ATOM 1078 C C . THR A 1 134 ? 4.508 1.109 -14.905 1.00 90.00 134 THR A C 1
ATOM 1080 O O . THR A 1 134 ? 4.018 1.581 -13.882 1.00 90.00 134 THR A O 1
ATOM 1083 N N . LEU A 1 135 ? 5.555 1.652 -15.524 1.00 90.06 135 LEU A N 1
ATOM 1084 C CA . LEU A 1 135 ? 6.301 2.800 -15.013 1.00 90.06 135 LEU A CA 1
ATOM 1085 C C . LEU A 1 135 ? 6.278 3.902 -16.066 1.00 90.06 135 LEU A C 1
ATOM 1087 O O . LEU A 1 135 ? 6.780 3.708 -17.176 1.00 90.06 135 LEU A O 1
ATOM 1091 N N . LYS A 1 136 ? 5.721 5.065 -15.728 1.00 89.44 136 LYS A N 1
ATOM 1092 C CA . LYS A 1 136 ? 5.885 6.252 -16.563 1.00 89.44 136 LYS A CA 1
ATOM 1093 C C . LYS A 1 136 ? 7.350 6.669 -16.490 1.00 89.44 136 LYS A C 1
ATOM 1095 O O . LYS A 1 136 ? 7.952 6.662 -15.420 1.00 89.44 136 LYS A O 1
ATOM 1100 N N . ARG A 1 137 ? 7.937 6.995 -17.638 1.00 87.94 137 ARG A N 1
ATOM 1101 C CA . ARG A 1 137 ? 9.311 7.490 -17.743 1.00 87.94 137 ARG A CA 1
ATOM 1102 C C . ARG A 1 137 ? 9.279 8.853 -18.407 1.00 87.94 137 ARG A C 1
ATOM 1104 O O . ARG A 1 137 ? 8.630 9.012 -19.440 1.00 87.94 137 ARG A O 1
ATOM 1111 N N . SER A 1 138 ? 10.004 9.810 -17.840 1.00 77.25 138 SER A N 1
ATOM 1112 C CA . SER A 1 138 ? 10.291 11.058 -18.521 1.00 77.25 138 SER A CA 1
ATOM 1113 C C . SER A 1 138 ? 11.073 10.677 -19.761 1.00 77.25 138 SER A C 1
ATOM 1115 O O . SER A 1 138 ? 12.117 10.024 -19.664 1.00 77.25 138 SER A O 1
ATOM 1117 N N . ALA A 1 139 ? 10.545 11.031 -20.926 1.00 64.50 139 ALA A N 1
ATOM 1118 C CA . ALA A 1 139 ? 11.343 10.939 -22.126 1.00 64.50 139 ALA A CA 1
ATOM 1119 C C . ALA A 1 139 ? 12.569 11.849 -21.921 1.00 64.50 139 ALA A C 1
ATOM 1121 O O . ALA A 1 139 ? 12.419 12.963 -21.402 1.00 64.50 139 ALA A O 1
ATOM 1122 N N . PRO A 1 140 ? 13.772 11.435 -22.348 1.00 56.50 140 PRO A N 1
ATOM 1123 C CA . PRO A 1 140 ? 14.743 12.420 -22.799 1.00 56.50 140 PRO A CA 1
ATOM 1124 C C . PRO A 1 140 ? 14.022 13.340 -23.794 1.00 56.50 140 PRO A C 1
ATOM 1126 O O . PRO A 1 140 ? 13.088 12.898 -24.470 1.00 56.50 140 PRO A O 1
ATOM 1129 N N . SER A 1 141 ? 14.410 14.607 -23.921 1.00 50.81 141 SER A N 1
ATOM 1130 C CA . SER A 1 141 ? 13.969 15.382 -25.085 1.00 50.81 141 SER A CA 1
ATOM 1131 C C . SER A 1 141 ? 14.309 14.563 -26.343 1.00 50.81 141 SER A C 1
ATOM 1133 O O . SER A 1 141 ? 15.485 14.416 -26.663 1.00 50.81 141 SER A O 1
ATOM 1135 N N . ALA A 1 142 ? 13.264 14.004 -26.974 1.00 44.12 142 ALA A N 1
ATOM 1136 C CA . ALA A 1 142 ? 13.215 12.917 -27.968 1.00 44.12 142 ALA A CA 1
ATOM 1137 C C . ALA A 1 142 ? 12.984 11.458 -27.451 1.00 44.12 142 ALA A C 1
ATOM 1139 O O . ALA A 1 142 ? 13.909 10.722 -27.129 1.00 44.12 142 ALA A O 1
ATOM 1140 N N . ALA A 1 143 ? 11.713 11.032 -27.574 1.00 45.34 143 ALA A N 1
ATOM 1141 C CA . ALA A 1 143 ? 11.193 9.709 -27.989 1.00 45.34 143 ALA A CA 1
ATOM 1142 C C . ALA A 1 143 ? 10.965 8.513 -27.008 1.00 45.34 143 ALA A C 1
ATOM 1144 O O . ALA A 1 143 ? 11.850 8.052 -26.301 1.00 45.34 143 ALA A O 1
ATOM 1145 N N . ARG A 1 144 ? 9.755 7.933 -27.203 1.00 39.62 144 ARG A N 1
ATOM 1146 C CA . ARG A 1 144 ? 9.263 6.527 -27.113 1.00 39.62 144 ARG A CA 1
ATOM 1147 C C . ARG A 1 144 ? 8.952 5.876 -25.743 1.00 39.62 144 ARG A C 1
ATOM 1149 O O . ARG A 1 144 ? 9.798 5.772 -24.868 1.00 39.62 144 ARG A O 1
ATOM 1156 N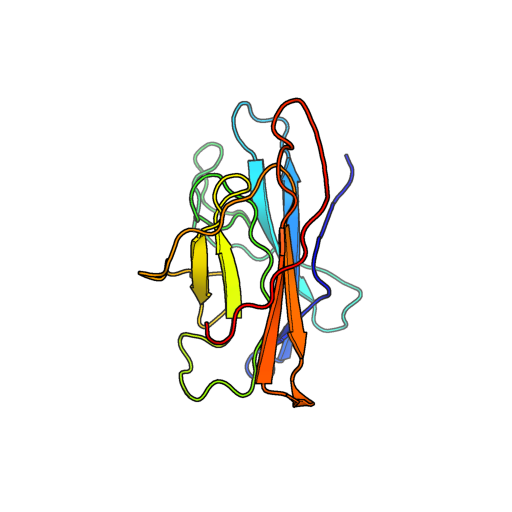 N . MET A 1 145 ? 7.717 5.358 -25.611 1.00 36.53 145 MET A N 1
ATOM 1157 C CA . MET A 1 145 ? 7.287 4.470 -24.516 1.00 36.53 145 MET A CA 1
ATOM 1158 C C . MET A 1 145 ? 7.915 3.077 -24.665 1.00 36.53 145 MET A C 1
ATOM 1160 O O . MET A 1 145 ? 7.781 2.454 -25.718 1.00 36.53 145 MET A O 1
ATOM 1164 N N . GLU A 1 146 ? 8.517 2.568 -23.590 1.00 45.03 146 GLU A N 1
ATOM 1165 C CA . GLU A 1 146 ? 8.945 1.172 -23.456 1.00 45.03 146 GLU A CA 1
ATOM 1166 C C . GLU A 1 146 ? 8.201 0.505 -22.293 1.00 45.03 146 GLU A C 1
ATOM 1168 O O . GLU A 1 146 ? 8.203 1.011 -21.171 1.00 45.03 146 GLU A O 1
ATOM 1173 N N . SER A 1 147 ? 7.592 -0.654 -22.549 1.00 40.00 147 SER A N 1
ATOM 1174 C CA . SER A 1 147 ? 7.043 -1.545 -21.522 1.00 40.00 147 SER A CA 1
ATOM 1175 C C . SER A 1 147 ? 8.057 -2.644 -21.188 1.00 40.00 147 SER A C 1
ATOM 1177 O O . SER A 1 147 ? 8.500 -3.353 -22.092 1.00 40.00 147 SER A O 1
ATOM 1179 N N . GLY A 1 148 ? 8.392 -2.831 -19.908 1.00 47.53 148 GLY A N 1
ATOM 1180 C CA . GLY A 1 148 ? 9.277 -3.903 -19.437 1.00 47.53 148 GLY A CA 1
ATOM 1181 C C . GLY A 1 148 ? 8.554 -4.888 -18.515 1.00 47.53 148 GLY A C 1
ATOM 1182 O O . GLY A 1 148 ? 7.742 -4.486 -17.690 1.00 47.53 148 GLY A O 1
ATOM 1183 N N . ARG A 1 149 ? 8.858 -6.188 -18.630 1.00 36.31 149 ARG A N 1
ATOM 1184 C CA . ARG A 1 149 ? 8.422 -7.221 -17.672 1.00 36.31 149 ARG A CA 1
ATOM 1185 C C . ARG A 1 149 ? 9.535 -7.459 -16.654 1.00 36.31 149 ARG A C 1
ATOM 1187 O O . ARG A 1 149 ? 10.633 -7.844 -17.046 1.00 36.31 149 ARG A O 1
ATOM 1194 N N . ALA A 1 150 ? 9.252 -7.286 -15.367 1.00 44.91 150 ALA A N 1
ATOM 1195 C CA . ALA A 1 150 ? 10.134 -7.749 -14.301 1.00 44.91 150 ALA A CA 1
ATOM 1196 C C . ALA A 1 150 ? 9.678 -9.146 -13.859 1.00 44.91 150 ALA A C 1
ATOM 1198 O O . ALA A 1 150 ? 8.517 -9.340 -13.510 1.00 44.91 150 ALA A O 1
ATOM 1199 N N . ARG A 1 151 ? 10.578 -10.133 -13.902 1.00 38.06 151 ARG A N 1
ATOM 1200 C CA . ARG A 1 151 ? 10.347 -11.434 -13.268 1.00 38.06 151 ARG A CA 1
ATOM 1201 C C . ARG A 1 151 ? 10.996 -11.384 -11.892 1.00 38.06 151 ARG A C 1
ATOM 1203 O O . ARG A 1 151 ? 12.207 -11.201 -11.809 1.00 38.06 151 ARG A O 1
ATOM 1210 N N . THR A 1 152 ? 10.192 -11.630 -10.864 1.00 37.97 152 THR A N 1
ATOM 1211 C CA . THR A 1 152 ? 10.552 -11.799 -9.443 1.00 37.97 152 THR A CA 1
ATOM 1212 C C . THR A 1 152 ? 10.656 -10.505 -8.622 1.00 37.97 152 THR A C 1
ATOM 1214 O O . THR A 1 152 ? 11.586 -9.717 -8.786 1.00 37.97 152 THR A O 1
ATOM 1217 N N . LEU A 1 153 ? 9.685 -10.337 -7.715 1.00 44.28 153 LEU A N 1
ATOM 1218 C CA . LEU A 1 153 ? 9.745 -9.514 -6.505 1.00 44.28 153 LEU A CA 1
ATOM 1219 C C . LEU A 1 153 ? 9.595 -10.440 -5.307 1.00 44.28 153 LEU A C 1
ATOM 1221 O O . LEU A 1 153 ? 8.635 -11.242 -5.303 1.00 44.28 153 LEU A O 1
#

Foldseek 3Di:
DDWDFQEQWDQDPVVQKTKGWTFDDDPPPPDTEIFIWIGNVSPDTDRDQPLQDQDPNDSRGGGANDPPFYWHWDADPPDPDLQARTWTWGHQAQTFIWGGNVSRDIDTDPDHGDGAHDDKDWDADNVVRAIAIDGHHDDDVDDDDDGDGDGDD

Secondary structure (DSSP, 8-state):
---B-SSPPEEETTTTEEEEEEEEE-SSTT-EEEEEEEESSSSS-B------S-BTTB--S-B--S-SS----EE-TT-S-GGGSEEEEE-SSSBEEEEESSSSS-EE-S-PPBP--S-EEEEEETTTTEEEEEE--PPPSS------PPP--